Protein AF-A0A8X6I4H2-F1 (afdb_monomer_lite)

InterPro domains:
  IPR038879 Golgi-associated PDZ and coiled-coil motif-containing protein [PTHR16528] (3-72)

Structure (mmCIF, N/CA/C/O backbone):
data_AF-A0A8X6I4H2-F1
#
_entry.id   AF-A0A8X6I4H2-F1
#
loop_
_atom_site.group_PDB
_atom_site.id
_atom_site.type_symbol
_atom_site.label_atom_id
_atom_site.label_alt_id
_atom_site.label_comp_id
_atom_site.label_asym_id
_atom_site.label_entity_id
_atom_site.label_seq_id
_atom_site.pdbx_PDB_ins_code
_atom_site.Cartn_x
_atom_site.Cartn_y
_atom_site.Cartn_z
_atom_site.occupancy
_atom_site.B_iso_or_equiv
_atom_site.auth_seq_id
_atom_site.auth_comp_id
_atom_site.auth_asym_id
_atom_site.auth_atom_id
_atom_site.pdbx_PDB_model_num
ATOM 1 N N . MET A 1 1 ? 11.027 -10.670 -25.011 1.00 56.09 1 MET A N 1
ATOM 2 C CA . MET A 1 1 ? 10.077 -10.099 -24.033 1.00 56.09 1 MET A CA 1
ATOM 3 C C . MET A 1 1 ? 10.580 -8.702 -23.739 1.00 56.09 1 MET A C 1
ATOM 5 O O . MET A 1 1 ? 11.734 -8.605 -23.351 1.00 56.09 1 MET A O 1
ATOM 9 N N . ALA A 1 2 ? 9.789 -7.662 -24.008 1.00 70.12 2 ALA A N 1
ATOM 10 C CA . ALA A 1 2 ? 10.144 -6.299 -23.617 1.00 70.12 2 ALA A CA 1
ATOM 11 C C . ALA A 1 2 ? 9.980 -6.201 -22.094 1.00 70.12 2 ALA A C 1
ATOM 13 O O . ALA A 1 2 ? 8.874 -6.384 -21.566 1.00 70.12 2 ALA A O 1
ATOM 14 N N . ILE A 1 3 ? 11.094 -6.036 -21.388 1.00 80.06 3 ILE A N 1
ATOM 15 C CA . ILE A 1 3 ? 11.172 -6.013 -19.925 1.00 80.06 3 ILE A CA 1
ATOM 16 C C . ILE A 1 3 ? 10.335 -4.847 -19.397 1.00 80.06 3 ILE A C 1
ATOM 18 O O . ILE A 1 3 ? 9.631 -5.001 -18.401 1.00 80.06 3 ILE A O 1
ATOM 22 N N . GLY A 1 4 ? 10.334 -3.718 -20.110 1.00 84.81 4 GLY A N 1
ATOM 23 C CA . GLY A 1 4 ? 9.575 -2.537 -19.720 1.00 84.81 4 GLY A CA 1
ATOM 24 C C . GLY A 1 4 ? 8.055 -2.733 -19.789 1.00 84.81 4 GLY A C 1
ATOM 25 O O . GLY A 1 4 ? 7.360 -2.457 -18.817 1.00 84.81 4 GLY A O 1
ATOM 26 N N . THR A 1 5 ? 7.519 -3.282 -20.886 1.00 88.38 5 THR A N 1
ATOM 27 C CA . THR A 1 5 ? 6.065 -3.526 -21.017 1.00 88.38 5 THR A CA 1
ATOM 28 C C . THR A 1 5 ? 5.565 -4.582 -20.032 1.00 88.38 5 THR A C 1
ATOM 30 O O . THR A 1 5 ? 4.484 -4.443 -19.466 1.00 88.38 5 THR A O 1
ATOM 33 N N . THR A 1 6 ? 6.365 -5.625 -19.798 1.00 92.12 6 THR A N 1
ATOM 34 C CA . THR A 1 6 ? 6.035 -6.658 -18.804 1.00 92.12 6 THR A CA 1
ATOM 35 C C . THR A 1 6 ? 6.040 -6.071 -17.389 1.00 92.12 6 THR A C 1
ATOM 37 O O . THR A 1 6 ? 5.146 -6.371 -16.603 1.00 92.12 6 THR A O 1
ATOM 40 N N . GLY A 1 7 ? 7.002 -5.191 -17.086 1.00 93.38 7 GLY A N 1
ATOM 41 C CA . GLY A 1 7 ? 7.100 -4.495 -15.803 1.00 93.38 7 GLY A CA 1
ATOM 42 C C . GLY A 1 7 ? 5.899 -3.596 -15.506 1.00 93.38 7 GLY A C 1
ATOM 43 O O . GLY A 1 7 ? 5.377 -3.653 -14.398 1.00 93.38 7 GLY A O 1
ATOM 44 N N . ILE A 1 8 ? 5.411 -2.835 -16.494 1.00 93.75 8 ILE A N 1
ATOM 45 C CA . ILE A 1 8 ? 4.188 -2.025 -16.344 1.00 93.75 8 ILE A CA 1
ATOM 46 C C . ILE A 1 8 ? 2.978 -2.911 -16.031 1.00 93.75 8 ILE A C 1
ATOM 48 O O . ILE A 1 8 ? 2.268 -2.648 -15.071 1.00 93.75 8 ILE A O 1
ATOM 52 N N . HIS A 1 9 ? 2.791 -4.013 -16.764 1.00 94.88 9 HIS A N 1
ATOM 53 C CA . HIS A 1 9 ? 1.661 -4.910 -16.511 1.00 94.88 9 HIS A CA 1
ATOM 54 C C . HIS A 1 9 ? 1.690 -5.531 -15.104 1.00 94.88 9 HIS A C 1
ATOM 56 O O . HIS A 1 9 ? 0.651 -5.684 -14.465 1.00 94.88 9 HIS A O 1
ATOM 62 N N . TRP A 1 10 ? 2.875 -5.892 -14.607 1.00 95.56 10 TRP A N 1
ATOM 63 C CA . TRP A 1 10 ? 3.025 -6.361 -13.228 1.00 95.56 10 TRP A CA 1
ATOM 64 C C . TRP A 1 10 ? 2.749 -5.262 -12.209 1.00 95.56 10 TRP A C 1
ATOM 66 O O . TRP A 1 10 ? 2.169 -5.549 -11.166 1.00 95.56 10 TRP A O 1
ATOM 76 N N . LEU A 1 11 ? 3.153 -4.026 -12.501 1.00 96.31 11 LEU A N 1
ATOM 77 C CA . LEU A 1 11 ? 2.893 -2.896 -11.625 1.00 96.31 11 LEU A CA 1
ATOM 78 C C . LEU A 1 11 ? 1.388 -2.633 -11.490 1.00 96.31 11 LEU A C 1
ATOM 80 O O . LEU A 1 11 ? 0.907 -2.554 -10.365 1.00 96.31 11 LEU A O 1
ATOM 84 N N . ASP A 1 12 ? 0.648 -2.624 -12.602 1.00 96.31 12 ASP A N 1
ATOM 85 C CA . ASP A 1 12 ? -0.814 -2.461 -12.609 1.00 96.31 12 ASP A CA 1
ATOM 86 C C . ASP A 1 12 ? -1.518 -3.555 -11.782 1.00 96.31 12 ASP A C 1
ATOM 88 O O . ASP A 1 12 ? -2.458 -3.291 -11.029 1.00 96.31 12 ASP A O 1
ATOM 92 N N . LEU A 1 13 ? -1.055 -4.806 -11.903 1.00 97.12 13 LEU A N 1
ATOM 93 C CA . LEU A 1 13 ? -1.594 -5.928 -11.133 1.00 97.12 13 LEU A CA 1
ATOM 94 C C . LEU A 1 13 ? -1.336 -5.749 -9.630 1.00 97.12 13 LEU A C 1
ATOM 96 O O . LEU A 1 13 ? -2.257 -5.910 -8.830 1.00 97.12 13 LEU A O 1
ATOM 100 N N . LEU A 1 14 ? -0.113 -5.368 -9.255 1.00 97.38 14 LEU A N 1
ATOM 101 C CA . LEU A 1 14 ? 0.254 -5.123 -7.861 1.00 97.38 14 LEU A CA 1
ATOM 102 C C . LEU A 1 14 ? -0.528 -3.956 -7.254 1.00 97.38 14 LEU A C 1
ATOM 104 O O . LEU A 1 14 ? -0.923 -4.047 -6.094 1.00 97.38 14 LEU A O 1
ATOM 108 N N . GLU A 1 15 ? -0.769 -2.880 -8.007 1.00 97.38 15 GLU A N 1
ATOM 109 C CA . GLU A 1 15 ? -1.619 -1.772 -7.554 1.00 97.38 15 GLU A CA 1
ATOM 110 C C . GLU A 1 15 ? -3.038 -2.252 -7.256 1.00 97.38 15 GLU A C 1
ATOM 112 O O . GLU A 1 15 ? -3.559 -2.004 -6.169 1.00 97.38 15 GLU A O 1
ATOM 117 N N . SER A 1 16 ? -3.631 -3.032 -8.163 1.00 97.44 16 SER A N 1
ATOM 118 C CA . SER A 1 16 ? -4.970 -3.582 -7.952 1.00 97.44 16 SER A CA 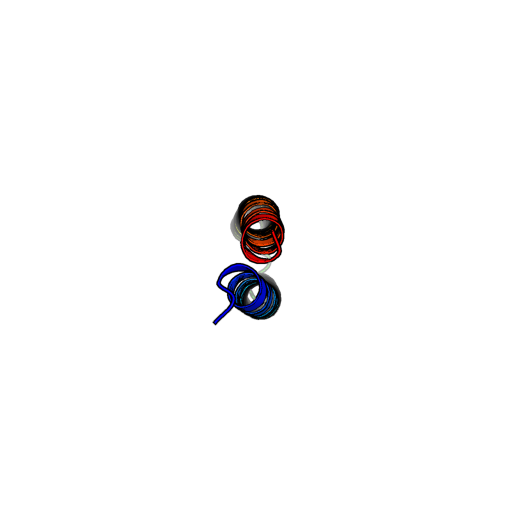1
ATOM 119 C C . SER A 1 16 ? -5.046 -4.518 -6.740 1.00 97.44 16 SER A C 1
ATOM 121 O O . SER A 1 16 ? -6.049 -4.507 -6.021 1.00 97.44 16 SER A O 1
ATOM 123 N N . GLU A 1 17 ? -4.032 -5.356 -6.516 1.00 98.06 17 GLU A N 1
ATOM 124 C CA . GLU A 1 17 ? -3.981 -6.257 -5.359 1.00 98.06 17 GLU A CA 1
ATOM 125 C C . GLU A 1 17 ? -3.768 -5.493 -4.047 1.00 98.06 17 GLU A C 1
ATOM 127 O O . GLU A 1 17 ? -4.375 -5.831 -3.021 1.00 98.06 17 GLU A O 1
ATOM 132 N N . PHE A 1 18 ? -2.942 -4.445 -4.080 1.00 98.25 18 PHE A N 1
ATOM 133 C CA . PHE A 1 18 ? -2.698 -3.570 -2.941 1.00 98.25 18 PHE A CA 1
ATOM 134 C C . PHE A 1 18 ? -3.967 -2.819 -2.538 1.00 98.25 18 PHE A C 1
ATOM 136 O O . PHE A 1 18 ? -4.337 -2.867 -1.367 1.00 98.25 18 PHE A O 1
ATOM 143 N N . ASP A 1 19 ? -4.665 -2.195 -3.489 1.00 97.62 19 ASP A N 1
ATOM 144 C CA . ASP A 1 19 ? -5.892 -1.434 -3.227 1.00 97.62 19 ASP A CA 1
ATOM 145 C C . ASP A 1 19 ? -6.974 -2.310 -2.601 1.00 97.62 19 ASP A C 1
ATOM 147 O O . ASP A 1 19 ? -7.607 -1.927 -1.615 1.00 97.62 19 ASP A O 1
ATOM 151 N N . LYS A 1 20 ? -7.146 -3.530 -3.119 1.00 97.88 20 LYS A N 1
ATOM 152 C CA . LYS A 1 20 ? -8.083 -4.494 -2.541 1.00 97.88 20 LYS A CA 1
ATOM 153 C C . LYS A 1 20 ? -7.706 -4.843 -1.100 1.00 97.88 20 LYS A C 1
ATOM 155 O O . LYS A 1 20 ? -8.544 -4.756 -0.209 1.00 97.88 20 LYS A O 1
ATOM 160 N N . SER A 1 21 ? -6.439 -5.180 -0.867 1.00 98.12 21 SER A N 1
ATOM 161 C CA . SER A 1 21 ? -5.945 -5.537 0.468 1.00 98.12 21 SER A CA 1
ATOM 162 C C . SER A 1 21 ? -6.031 -4.366 1.452 1.00 98.12 21 SER A C 1
ATOM 164 O O . SER A 1 21 ? -6.291 -4.569 2.636 1.00 98.12 21 SER A O 1
ATOM 166 N N . PHE A 1 22 ? -5.835 -3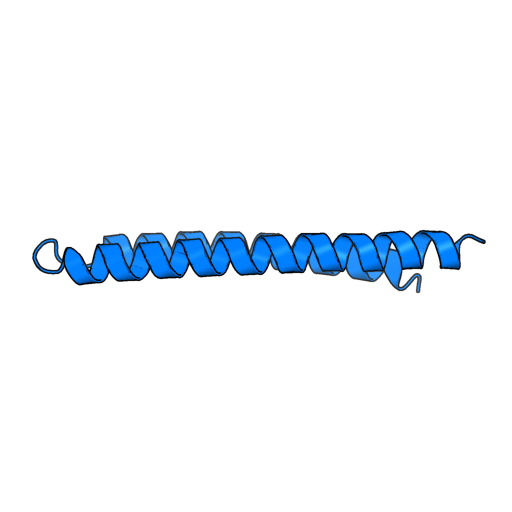.135 0.975 1.00 97.94 22 PHE A N 1
ATOM 167 C CA . PHE A 1 22 ? -5.975 -1.914 1.762 1.00 97.94 22 PHE A CA 1
ATOM 168 C C . PHE A 1 22 ? -7.422 -1.716 2.218 1.00 97.94 22 PHE A C 1
ATOM 170 O O . PHE A 1 22 ? -7.653 -1.453 3.397 1.00 97.94 22 PHE A O 1
ATOM 177 N N . VAL A 1 23 ? -8.388 -1.865 1.305 1.00 98.00 23 VAL A N 1
ATOM 178 C CA . VAL A 1 23 ? -9.821 -1.749 1.618 1.00 98.00 23 VAL A CA 1
ATOM 179 C C . VAL A 1 23 ? -10.257 -2.839 2.590 1.00 98.00 23 VAL A C 1
ATOM 181 O O . VAL A 1 23 ? -10.912 -2.533 3.585 1.00 98.00 23 VAL A O 1
ATOM 184 N N . ASP A 1 24 ? -9.857 -4.087 2.339 1.00 98.19 24 ASP A N 1
ATOM 185 C CA . ASP A 1 24 ? -10.167 -5.212 3.224 1.00 98.19 24 ASP A CA 1
ATOM 186 C C . ASP A 1 24 ? -9.607 -4.961 4.639 1.00 98.19 24 ASP A C 1
ATOM 188 O O . ASP A 1 24 ? -10.283 -5.202 5.638 1.00 98.19 24 ASP A O 1
ATOM 192 N N . LEU A 1 25 ? -8.396 -4.401 4.746 1.00 97.69 25 LEU A N 1
ATOM 193 C CA . LEU A 1 25 ? -7.785 -4.078 6.034 1.00 97.69 25 LEU A CA 1
ATOM 194 C C . LEU A 1 25 ? -8.454 -2.887 6.741 1.00 97.69 25 LEU A C 1
ATOM 196 O O . LEU A 1 25 ? -8.629 -2.944 7.957 1.00 97.69 25 LEU A O 1
ATOM 200 N N . ASP A 1 26 ? -8.856 -1.830 6.026 1.00 97.44 26 ASP A N 1
ATOM 201 C CA . ASP A 1 26 ? -9.620 -0.723 6.634 1.00 97.44 26 ASP A CA 1
ATOM 202 C C . ASP A 1 26 ? -11.001 -1.185 7.120 1.00 97.44 26 ASP A C 1
ATOM 204 O O . ASP A 1 26 ? -11.457 -0.747 8.179 1.00 97.44 26 ASP A O 1
ATOM 208 N N . MET A 1 27 ? -11.635 -2.121 6.405 1.00 97.69 27 MET A N 1
ATOM 209 C CA . MET A 1 27 ? -12.888 -2.745 6.834 1.00 97.69 27 MET A CA 1
ATOM 210 C C . MET A 1 27 ? -12.703 -3.516 8.144 1.00 97.69 27 MET A C 1
ATOM 212 O O . MET A 1 27 ? -13.447 -3.269 9.089 1.00 97.69 27 MET A O 1
ATOM 216 N N . LEU A 1 28 ? -11.668 -4.360 8.243 1.00 97.25 28 LEU A N 1
A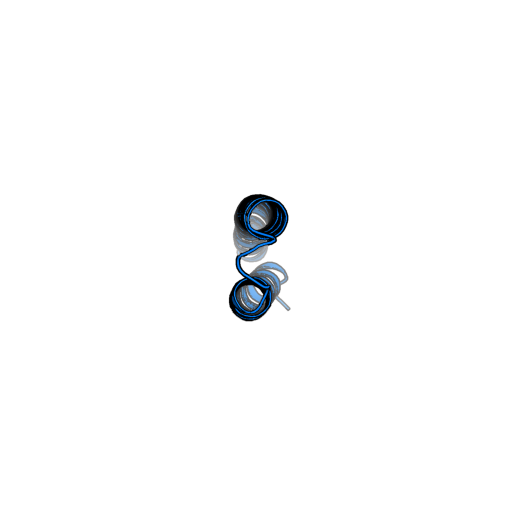TOM 217 C CA . LEU A 1 28 ? -11.338 -5.085 9.478 1.00 97.25 28 LEU A CA 1
ATOM 218 C C . LEU A 1 28 ? -11.026 -4.140 10.648 1.00 97.25 28 LEU A C 1
ATOM 220 O O . LEU A 1 28 ? -11.410 -4.411 11.782 1.00 97.25 28 LEU A O 1
ATOM 224 N N . ILE A 1 29 ? -10.356 -3.012 10.391 1.00 96.56 29 ILE A N 1
ATOM 225 C CA . ILE A 1 29 ? -10.121 -1.980 11.415 1.00 96.56 29 ILE A CA 1
ATOM 226 C C . ILE A 1 29 ? -11.447 -1.359 11.882 1.00 96.56 29 ILE A C 1
ATOM 228 O O . ILE A 1 29 ? -11.582 -1.014 13.055 1.00 96.56 29 ILE A O 1
ATOM 232 N N . GLY A 1 30 ? -12.424 -1.218 10.985 1.00 94.62 30 GLY A N 1
ATOM 233 C CA . GLY A 1 30 ? -13.762 -0.718 11.299 1.00 94.62 30 GLY A CA 1
ATOM 234 C C . GLY A 1 30 ? -14.616 -1.657 12.157 1.00 94.62 30 GLY A C 1
ATOM 235 O O . GLY A 1 30 ? -15.597 -1.193 12.728 1.00 94.62 30 GLY A O 1
ATOM 236 N N . GLU A 1 31 ? -14.252 -2.937 12.270 1.00 96.19 31 GLU A N 1
ATOM 237 C CA . GLU A 1 31 ? -14.942 -3.925 13.116 1.00 96.19 31 GLU A CA 1
ATOM 238 C C . GLU A 1 31 ? -14.451 -3.928 14.575 1.00 96.19 31 GLU A C 1
ATOM 240 O O . GLU A 1 31 ? -15.031 -4.612 15.417 1.00 96.19 31 GLU A O 1
ATOM 245 N N . ILE A 1 32 ? -13.384 -3.184 14.890 1.00 95.06 32 ILE A N 1
ATOM 246 C CA . ILE A 1 32 ? -12.849 -3.065 16.253 1.00 95.06 32 ILE A CA 1
ATOM 247 C C . ILE A 1 32 ? -13.823 -2.261 17.130 1.00 95.06 32 ILE A C 1
ATOM 249 O O . ILE A 1 32 ? -14.369 -1.250 16.687 1.00 95.06 32 ILE A O 1
ATOM 253 N N . ASP A 1 33 ? -13.997 -2.686 18.388 1.00 94.56 33 ASP A N 1
ATOM 254 C CA . ASP A 1 33 ? -14.863 -2.016 19.364 1.00 94.56 33 ASP A CA 1
ATOM 255 C C . ASP A 1 33 ? -14.519 -0.519 19.534 1.00 94.56 33 ASP A C 1
ATOM 257 O O . ASP A 1 33 ? -13.353 -0.116 19.598 1.00 94.56 33 ASP A O 1
ATOM 261 N N . GLU A 1 34 ? -15.553 0.325 19.643 1.00 87.25 34 GLU A N 1
ATOM 262 C CA . GLU A 1 34 ? -15.411 1.791 19.725 1.00 87.25 34 GLU A CA 1
ATOM 263 C C . GLU A 1 34 ? -14.636 2.270 20.966 1.00 87.25 34 GLU A C 1
ATOM 265 O O . GLU A 1 34 ? -14.073 3.368 20.964 1.00 87.25 34 GLU A O 1
ATOM 270 N N . ASP A 1 35 ? -14.560 1.455 22.021 1.00 95.00 35 ASP A N 1
ATOM 271 C CA . ASP A 1 35 ? -13.765 1.744 23.219 1.00 95.00 35 ASP A CA 1
ATOM 272 C C . ASP A 1 35 ? -12.246 1.678 22.959 1.00 95.00 35 ASP A C 1
ATOM 274 O O . ASP A 1 35 ? -11.460 2.226 23.734 1.00 95.00 35 ASP A O 1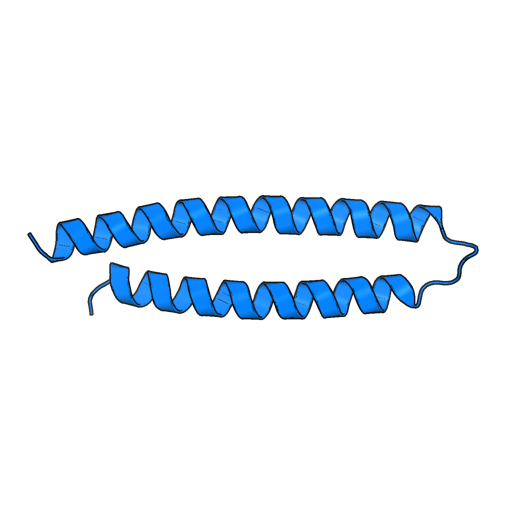
ATOM 278 N N . GLN A 1 36 ? -11.825 1.107 21.825 1.00 94.19 36 GLN A N 1
ATOM 279 C CA . GLN A 1 36 ? -10.435 1.021 21.365 1.00 94.19 36 GLN A CA 1
ATOM 280 C C . GLN A 1 36 ? -10.084 2.081 20.303 1.00 94.19 36 GLN A C 1
ATOM 282 O O . GLN A 1 36 ? -9.235 1.860 19.434 1.00 94.19 36 GLN A O 1
ATOM 287 N N . ILE A 1 37 ? -10.692 3.270 20.374 1.00 92.94 37 ILE A N 1
ATOM 288 C CA . ILE A 1 37 ? -10.528 4.340 19.372 1.00 92.94 37 ILE A CA 1
ATOM 289 C C . ILE A 1 37 ? -9.067 4.744 19.099 1.00 92.94 37 ILE A C 1
ATOM 291 O O . ILE A 1 37 ? -8.711 5.058 17.962 1.00 92.94 37 ILE A O 1
ATOM 295 N N . GLU A 1 38 ? -8.194 4.696 20.109 1.00 95.75 38 GLU A N 1
ATOM 296 C CA . GLU A 1 38 ? -6.765 4.990 19.942 1.00 95.75 38 GLU A CA 1
ATOM 297 C C . GLU A 1 38 ? -6.069 3.961 19.039 1.00 95.75 38 GLU A C 1
ATOM 299 O O . GLU A 1 38 ? -5.235 4.325 18.205 1.00 95.75 38 GLU A O 1
ATOM 304 N N . ILE A 1 39 ? -6.447 2.684 19.158 1.00 95.44 39 ILE A N 1
ATOM 305 C CA . ILE A 1 39 ? -5.930 1.593 18.325 1.00 95.44 39 ILE A CA 1
ATOM 306 C C . ILE A 1 39 ? -6.431 1.762 16.890 1.00 95.44 39 ILE A C 1
ATOM 308 O O . ILE A 1 39 ? -5.626 1.686 15.960 1.00 95.44 39 ILE A O 1
ATOM 312 N N . ILE A 1 40 ? -7.720 2.067 16.705 1.00 96.81 40 ILE A N 1
ATOM 313 C CA . ILE A 1 40 ? -8.325 2.329 15.387 1.00 96.81 40 ILE A CA 1
ATOM 314 C C . ILE A 1 40 ? -7.602 3.485 14.684 1.00 96.81 40 ILE A C 1
ATOM 316 O O . ILE A 1 40 ? -7.203 3.367 13.521 1.00 96.81 40 ILE A O 1
ATOM 320 N N . TYR A 1 41 ? -7.382 4.599 15.390 1.00 96.12 41 TYR A N 1
ATOM 321 C CA . TYR A 1 41 ? -6.677 5.756 14.839 1.00 96.12 41 TYR A CA 1
ATOM 322 C C . TYR A 1 41 ? -5.230 5.415 14.466 1.00 96.12 41 TYR A C 1
ATOM 324 O O . TYR A 1 41 ? -4.788 5.702 13.349 1.00 96.12 41 TYR A O 1
ATOM 332 N N . ALA A 1 42 ? -4.496 4.752 15.364 1.00 97.50 42 ALA A N 1
ATOM 333 C CA . ALA A 1 42 ? -3.121 4.340 15.106 1.00 97.50 42 ALA A CA 1
ATOM 334 C C . ALA A 1 42 ? -3.019 3.366 13.918 1.00 97.50 42 ALA A C 1
ATOM 336 O O . ALA A 1 42 ? -2.084 3.467 13.117 1.00 97.50 42 ALA A O 1
ATOM 337 N N . ALA A 1 43 ? -3.979 2.448 13.774 1.00 97.44 43 ALA A N 1
ATOM 338 C CA . ALA A 1 43 ? -4.048 1.512 12.658 1.00 97.44 43 ALA A CA 1
ATOM 339 C C . ALA A 1 43 ? -4.275 2.245 11.327 1.00 97.44 43 ALA A C 1
ATOM 341 O O . ALA A 1 43 ? -3.479 2.077 10.401 1.00 97.44 43 ALA A O 1
ATOM 342 N N . ARG A 1 44 ? -5.266 3.144 11.248 1.00 97.38 44 ARG A N 1
ATOM 343 C CA . ARG A 1 44 ? -5.533 3.954 10.041 1.00 97.38 44 ARG A CA 1
ATOM 344 C C . ARG A 1 44 ? -4.383 4.890 9.674 1.00 97.38 44 ARG A C 1
ATOM 346 O O . ARG A 1 44 ? -4.086 5.076 8.491 1.00 97.38 44 ARG A O 1
ATOM 353 N N . GLN A 1 45 ? -3.682 5.439 10.666 1.00 98.19 45 GLN A N 1
ATOM 354 C CA . GLN A 1 45 ? -2.483 6.241 10.426 1.00 98.19 45 GLN A CA 1
ATOM 355 C C . GLN A 1 45 ? -1.374 5.404 9.768 1.00 98.19 45 GLN A C 1
ATOM 357 O O . GLN A 1 45 ? -0.751 5.848 8.801 1.00 98.19 45 GLN A O 1
ATOM 362 N N . LYS A 1 46 ? -1.135 4.179 10.254 1.00 98.19 46 LYS A N 1
ATOM 363 C CA . LYS A 1 46 ? -0.165 3.250 9.648 1.00 98.19 46 LYS A CA 1
ATOM 364 C C . LYS A 1 46 ? -0.602 2.800 8.256 1.00 98.19 46 LYS A C 1
ATOM 366 O O . LYS A 1 46 ? 0.244 2.719 7.371 1.00 98.19 46 LYS A O 1
ATOM 371 N N . LEU A 1 47 ? -1.899 2.571 8.054 1.00 97.75 47 LEU A N 1
ATOM 372 C CA . LEU A 1 47 ? -2.475 2.219 6.759 1.00 97.75 47 LEU A CA 1
ATOM 373 C C . LEU A 1 47 ? -2.216 3.331 5.724 1.00 97.75 47 LEU A C 1
ATOM 375 O O . LEU A 1 47 ? -1.664 3.077 4.656 1.00 97.75 47 LEU A O 1
ATOM 379 N N . THR A 1 48 ? -2.470 4.590 6.093 1.00 97.50 48 THR A N 1
ATOM 380 C CA . THR A 1 48 ? -2.148 5.770 5.267 1.00 97.50 48 THR A CA 1
ATOM 381 C C . THR A 1 48 ? -0.656 5.857 4.934 1.00 97.50 48 THR A C 1
ATOM 383 O O . THR A 1 48 ? -0.277 6.123 3.790 1.00 97.50 48 THR A O 1
ATOM 386 N N . ALA A 1 49 ? 0.213 5.615 5.921 1.00 98.12 49 ALA A N 1
ATOM 387 C CA . ALA A 1 49 ? 1.658 5.616 5.707 1.00 98.12 49 ALA A CA 1
ATOM 388 C C . ALA A 1 49 ? 2.098 4.503 4.739 1.00 98.12 49 ALA A C 1
ATOM 390 O O . ALA A 1 49 ? 2.947 4.743 3.879 1.00 98.12 49 ALA A O 1
ATOM 391 N N . LEU A 1 50 ? 1.492 3.316 4.839 1.00 97.94 50 LEU A N 1
ATOM 392 C CA . LEU A 1 50 ? 1.741 2.191 3.939 1.00 97.94 50 LEU A CA 1
ATOM 393 C C . LEU A 1 50 ? 1.329 2.525 2.499 1.00 97.94 50 LEU A C 1
ATOM 395 O O . LEU A 1 50 ? 2.136 2.347 1.590 1.00 97.94 50 LEU A O 1
ATOM 399 N N . SER A 1 51 ? 0.126 3.074 2.297 1.00 97.81 51 SER A N 1
ATOM 400 C CA . SER A 1 51 ? -0.337 3.523 0.972 1.00 97.81 51 SER A CA 1
ATOM 401 C C . SER A 1 51 ? 0.574 4.599 0.384 1.00 97.81 51 SER A C 1
ATOM 403 O O . SER A 1 51 ? 0.976 4.506 -0.772 1.00 97.81 51 SER A O 1
ATOM 405 N N . THR A 1 52 ? 1.014 5.561 1.198 1.00 98.19 52 THR A N 1
ATOM 406 C CA . THR A 1 52 ? 1.956 6.597 0.750 1.00 98.19 52 THR A CA 1
ATOM 407 C C . THR A 1 52 ? 3.287 5.999 0.287 1.00 98.19 52 THR A C 1
ATOM 409 O O . THR A 1 52 ? 3.816 6.389 -0.756 1.00 98.19 52 THR A O 1
ATOM 412 N N . ALA A 1 53 ? 3.847 5.055 1.048 1.00 98.31 53 ALA A N 1
ATOM 413 C CA . ALA A 1 53 ? 5.092 4.386 0.682 1.00 98.31 53 ALA A CA 1
ATOM 414 C C . ALA A 1 53 ? 4.936 3.560 -0.606 1.00 98.31 53 ALA A C 1
ATOM 416 O O . ALA A 1 53 ? 5.809 3.611 -1.475 1.00 98.31 53 ALA A O 1
ATOM 417 N N . PHE A 1 54 ? 3.814 2.851 -0.753 1.00 98.12 54 PHE A N 1
ATOM 418 C CA . PHE A 1 54 ? 3.512 2.065 -1.946 1.00 98.12 54 PHE A CA 1
ATOM 419 C C . PHE A 1 54 ? 3.318 2.946 -3.188 1.00 98.12 54 PHE A C 1
ATOM 421 O O . PHE A 1 54 ? 3.931 2.676 -4.216 1.00 98.12 54 PHE A O 1
ATOM 428 N N . ALA A 1 55 ? 2.593 4.064 -3.086 1.00 97.81 55 ALA A N 1
ATOM 429 C CA . ALA A 1 55 ? 2.426 5.015 -4.188 1.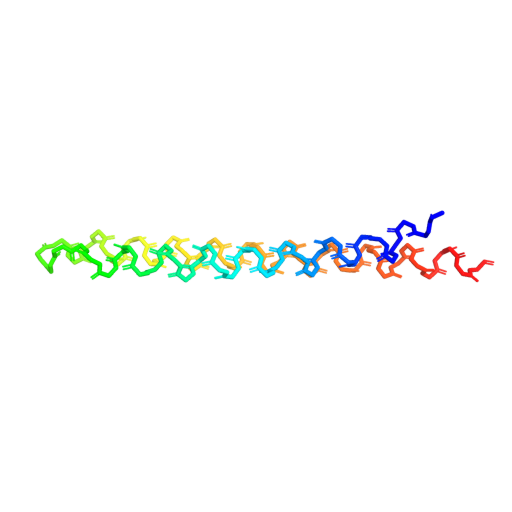00 97.81 55 ALA A CA 1
ATOM 430 C C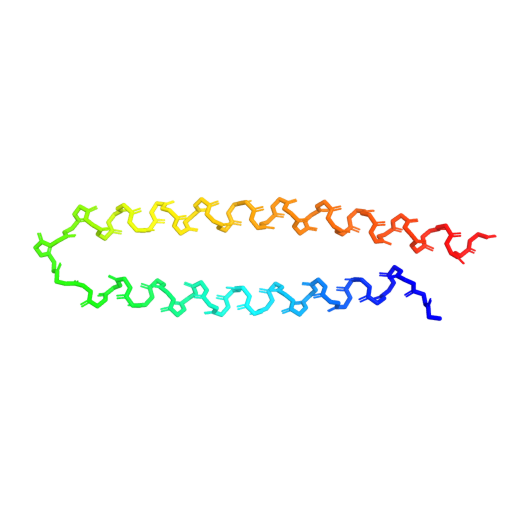 . ALA A 1 55 ? 3.773 5.579 -4.680 1.00 97.81 55 ALA A C 1
ATOM 432 O O . ALA A 1 55 ? 4.024 5.685 -5.881 1.00 97.81 55 ALA A O 1
ATOM 433 N N . GLN A 1 56 ? 4.691 5.894 -3.757 1.00 98.12 56 GLN A N 1
ATOM 434 C CA . GLN A 1 56 ? 6.042 6.336 -4.120 1.00 98.12 56 GLN A CA 1
ATOM 435 C C . GLN A 1 56 ? 6.856 5.233 -4.803 1.00 98.12 56 GLN A C 1
ATOM 437 O O . GLN A 1 56 ? 7.607 5.518 -5.741 1.00 98.12 56 GLN A O 1
ATOM 442 N N . LEU A 1 57 ? 6.742 3.991 -4.323 1.00 98.00 57 LEU A N 1
ATOM 443 C CA . LEU A 1 57 ? 7.387 2.833 -4.936 1.00 98.00 57 LEU A CA 1
ATOM 444 C C . LEU A 1 57 ? 6.850 2.593 -6.348 1.00 98.00 57 LEU A C 1
ATOM 446 O O . LEU A 1 57 ? 7.653 2.393 -7.263 1.00 98.00 57 LEU A O 1
ATOM 450 N N . SER A 1 58 ? 5.530 2.661 -6.530 1.00 97.44 58 SER A N 1
ATOM 451 C CA . SER A 1 58 ? 4.902 2.477 -7.832 1.00 97.44 58 SER A CA 1
ATOM 452 C C . SER A 1 58 ? 5.387 3.520 -8.831 1.00 97.44 58 SER A C 1
ATOM 454 O O . SER A 1 58 ? 5.997 3.167 -9.839 1.00 97.44 58 SER A O 1
ATOM 456 N N . HIS A 1 59 ? 5.297 4.807 -8.483 1.00 97.19 59 HIS A N 1
ATOM 457 C CA . HIS A 1 59 ? 5.769 5.886 -9.350 1.00 97.19 59 HIS A CA 1
ATOM 458 C C . HIS A 1 59 ? 7.246 5.717 -9.751 1.00 97.19 59 HIS A C 1
ATOM 460 O O . HIS A 1 59 ? 7.622 5.913 -10.906 1.00 97.19 59 HIS A O 1
ATOM 466 N N . LYS A 1 60 ? 8.124 5.337 -8.812 1.00 97.69 60 LYS A N 1
ATOM 467 C CA . LYS A 1 60 ? 9.544 5.083 -9.123 1.00 97.69 60 LYS A CA 1
ATOM 468 C C . LYS A 1 60 ? 9.719 3.887 -10.061 1.00 97.69 60 LYS A C 1
ATOM 470 O O . LYS A 1 60 ? 10.560 3.951 -10.955 1.00 97.69 60 LYS A O 1
ATOM 475 N N . SER A 1 61 ? 8.940 2.828 -9.866 1.00 96.94 61 SER A N 1
ATOM 476 C CA . SER A 1 61 ? 8.977 1.623 -10.700 1.00 96.94 61 SER A CA 1
ATOM 477 C C . SER A 1 61 ? 8.474 1.917 -12.113 1.00 96.94 61 SER A C 1
ATOM 479 O O . SER A 1 61 ? 9.139 1.550 -13.079 1.00 96.94 61 SER A O 1
ATOM 481 N N . GLN A 1 62 ? 7.384 2.679 -12.241 1.00 95.31 62 GLN A N 1
ATOM 482 C CA . GLN A 1 62 ? 6.856 3.155 -13.517 1.00 95.31 62 GLN A CA 1
ATOM 483 C C . GLN A 1 62 ? 7.918 3.933 -14.305 1.00 95.31 62 GLN A C 1
ATOM 485 O O . GLN A 1 62 ? 8.184 3.606 -15.459 1.00 95.31 62 GLN A O 1
ATOM 490 N N . VAL A 1 63 ? 8.605 4.891 -13.669 1.00 96.00 63 VAL A N 1
ATOM 491 C CA . VAL A 1 63 ? 9.692 5.654 -14.313 1.00 96.00 63 VAL A CA 1
ATOM 492 C C . VAL A 1 63 ? 10.811 4.734 -14.815 1.00 96.00 63 VAL A C 1
ATOM 494 O O . VAL A 1 63 ? 11.335 4.941 -15.911 1.00 96.00 63 VAL A O 1
ATOM 497 N N . VAL A 1 64 ? 11.194 3.715 -14.037 1.00 95.69 64 VAL A N 1
ATOM 498 C CA . VAL A 1 64 ? 12.209 2.733 -14.456 1.00 95.69 64 VAL A CA 1
ATOM 499 C C . VAL A 1 64 ? 11.733 1.960 -15.683 1.00 95.69 64 VAL A C 1
ATOM 501 O O . VAL A 1 64 ? 12.467 1.895 -16.669 1.00 95.69 64 VAL A O 1
ATOM 504 N N . PHE A 1 65 ? 10.511 1.428 -15.661 1.00 94.44 65 PHE A N 1
ATOM 505 C CA . PHE A 1 65 ? 9.973 0.637 -16.766 1.00 94.44 65 PHE A CA 1
ATOM 506 C C . PHE A 1 65 ? 9.767 1.462 -18.035 1.00 94.44 65 PHE A C 1
ATOM 508 O O . PHE A 1 65 ? 10.154 1.014 -19.111 1.00 94.44 65 PHE A O 1
ATOM 515 N N . GLU A 1 66 ? 9.258 2.689 -17.934 1.00 93.00 66 GLU A N 1
ATOM 516 C CA . GLU A 1 66 ? 9.137 3.603 -19.075 1.00 93.00 66 GLU A CA 1
ATOM 517 C C . GLU A 1 66 ? 10.497 3.914 -19.708 1.00 93.00 66 GLU A C 1
ATOM 519 O O . GLU A 1 66 ? 10.621 3.971 -20.934 1.00 93.00 66 GLU A O 1
ATOM 524 N N . ASN A 1 67 ? 11.540 4.091 -18.893 1.00 93.06 67 ASN A N 1
ATOM 525 C CA . ASN A 1 67 ? 12.897 4.278 -19.397 1.00 93.06 67 ASN A CA 1
ATOM 526 C C . ASN A 1 67 ? 13.440 3.007 -20.058 1.00 93.06 67 ASN A C 1
ATOM 528 O O . ASN A 1 67 ? 14.082 3.107 -21.102 1.00 93.06 67 ASN A O 1
ATOM 532 N N . SER A 1 68 ? 13.150 1.825 -19.509 1.00 90.75 68 SER A N 1
ATOM 533 C CA . SER A 1 68 ? 13.482 0.552 -20.156 1.00 90.75 68 SER A CA 1
ATOM 534 C C . SER A 1 68 ? 12.809 0.423 -21.523 1.00 90.75 68 SER A C 1
ATOM 536 O O . SER A 1 68 ? 13.503 0.120 -22.485 1.00 90.75 68 SER A O 1
ATOM 538 N N . ILE A 1 69 ? 11.515 0.750 -21.648 1.00 91.69 69 ILE A N 1
ATOM 539 C CA . ILE A 1 69 ? 10.806 0.739 -22.943 1.00 91.69 69 ILE A CA 1
ATOM 540 C C . ILE A 1 69 ? 11.502 1.668 -23.943 1.00 91.69 69 ILE A C 1
ATOM 542 O O . ILE A 1 69 ? 11.762 1.271 -25.075 1.00 91.69 69 ILE A O 1
ATOM 546 N N . LYS A 1 70 ? 11.840 2.900 -23.538 1.00 90.12 70 LYS A N 1
ATOM 547 C CA . LYS A 1 70 ? 12.534 3.860 -24.418 1.00 90.12 70 LYS A CA 1
ATOM 548 C C . LYS A 1 70 ? 13.878 3.324 -24.918 1.00 90.12 70 LYS A C 1
ATOM 550 O O . LYS A 1 70 ? 14.222 3.565 -26.068 1.00 90.12 70 LYS A O 1
ATOM 555 N N . LEU A 1 71 ? 14.626 2.621 -24.066 1.00 89.69 71 LEU A N 1
ATOM 556 C CA . LEU A 1 71 ? 15.906 2.008 -24.430 1.00 89.69 71 LEU A CA 1
ATOM 557 C C . LEU A 1 71 ? 15.741 0.766 -25.315 1.00 89.69 71 LEU A C 1
ATOM 559 O O . LEU A 1 71 ? 16.605 0.513 -26.140 1.00 89.69 71 LEU A O 1
ATOM 563 N N . GLU A 1 72 ? 14.660 0.002 -25.154 1.00 87.88 72 GLU A N 1
ATOM 564 C CA . GLU A 1 72 ? 14.368 -1.199 -25.955 1.00 87.88 72 GLU A CA 1
ATOM 565 C C . GLU A 1 72 ? 13.883 -0.879 -27.381 1.00 87.88 72 GLU A C 1
ATOM 567 O O . GLU A 1 72 ? 13.934 -1.745 -28.253 1.00 87.88 72 GLU A O 1
ATOM 572 N N . VAL A 1 73 ? 13.380 0.338 -27.613 1.00 78.75 73 VAL A N 1
ATOM 573 C CA . VAL A 1 73 ? 12.826 0.791 -28.905 1.00 78.75 73 VAL A CA 1
ATOM 574 C C . VAL A 1 73 ? 13.850 1.589 -29.741 1.00 78.75 73 VAL A C 1
ATOM 576 O O . VAL A 1 73 ? 13.604 1.835 -30.923 1.00 78.75 73 VAL A O 1
ATOM 579 N N . CYS A 1 74 ? 14.994 1.962 -29.154 1.00 58.59 74 CYS A N 1
ATOM 580 C CA . CYS A 1 74 ? 16.152 2.559 -29.840 1.00 58.59 74 CYS A CA 1
ATOM 581 C C . CYS A 1 74 ? 17.102 1.487 -30.387 1.00 58.59 74 CYS A C 1
ATOM 583 O O . CYS A 1 74 ? 17.659 1.723 -31.483 1.00 58.59 74 CYS A O 1
#

Organism: Trichonephila clavata (NCBI:txid2740835)

Radius of gyration: 17.23 Å; chains: 1; bounding box: 32×17×53 Å

Secondary structure (DSSP, 8-state):
--HHHHHHHHHHHHHHHHHHHHHHHHHHHHTS-GGGHHHHHHHHHHHHHHHHHHHHHHHHHHHHHHHHHHHH--

pLDDT: mean 93.87, std 7.81, range [56.09, 98.31]

Foldseek 3Di:
DQPLVVLLVVLVVVVVVLVVVLVVQLVVLVPDDPVVVVVSVVSVVVSVVVVVVSVVVSVVSNVVSVVSNVVVVD

Sequence (74 aa):
MAIGTTGIHWLDLLESEFDKSFVDLDMLIGEIDEDQIEIIYAARQKLTALSTAFAQLSHKSQVVFENSIKLEVC